Protein AF-A0A563CIH4-F1 (afdb_monomer_lite)

Secondary structure (DSSP, 8-state):
--HHHHHHHHSHHHHHHHHHHHHHHHHHHHHHHHHHHT-HHHHHHTSGGGHHHHHHHTTS--S---PPPTT----HHHHHHHHHHHHHHHHHHHHTTTT-GGGGSTTTTT----

Sequence (114 aa):
MNRAKELFRSYKFATFIGLTIAVSVVLVSIAMFMYYKTDAYRLDLSRPEYASRRKQISKDANEKSHEFDAQGTVSKDTLKEFLGIYDKEVENVNKIKAFSNDVLSDKELGLSNN

Radius of gyration: 23.95 Å; chains: 1; bounding box: 54×60×57 Å

Foldseek 3Di:
DVVVVVCCVVCVPVVVVVVVVVVVVVVVVVVVVVCVVVVVVVVVCVDPVNVVVVVVPVPPPPPDDPDDDPPDDDDPVNVVSVVVVVVVVVVVVVVVCPPPCVCVDCVVVVVPDD

Structure (mmCIF, N/CA/C/O backbone):
data_AF-A0A563CIH4-F1
#
_entry.id   AF-A0A563CIH4-F1
#
loop_
_atom_site.group_PDB
_atom_site.id
_atom_site.type_symbol
_atom_site.label_atom_id
_atom_site.label_alt_id
_atom_site.label_comp_id
_atom_site.label_asym_id
_atom_site.label_entity_id
_atom_site.label_seq_id
_atom_site.pdbx_PDB_ins_code
_atom_site.Cartn_x
_atom_site.Cartn_y
_atom_site.Cartn_z
_atom_site.occupancy
_atom_site.B_iso_or_equiv
_atom_site.auth_seq_id
_atom_site.auth_comp_id
_atom_site.auth_asym_id
_atom_site.auth_atom_id
_atom_site.pdbx_PDB_model_num
ATOM 1 N N . MET A 1 1 ? 31.267 -4.274 -13.542 1.00 54.62 1 MET A N 1
ATOM 2 C CA . MET A 1 1 ? 30.463 -3.038 -13.696 1.00 54.62 1 MET A CA 1
ATOM 3 C C . MET A 1 1 ? 30.423 -2.474 -15.134 1.00 54.62 1 MET A C 1
ATOM 5 O O . MET A 1 1 ? 29.973 -1.351 -15.309 1.00 54.62 1 MET A O 1
ATOM 9 N N . ASN A 1 2 ? 30.816 -3.237 -16.174 1.00 66.06 2 ASN A N 1
ATOM 10 C CA . ASN A 1 2 ? 30.902 -2.724 -17.560 1.00 66.06 2 ASN A CA 1
ATOM 11 C C . ASN A 1 2 ? 29.830 -3.287 -18.515 1.00 66.06 2 ASN A C 1
ATOM 13 O O . ASN A 1 2 ? 29.344 -2.553 -19.370 1.00 66.06 2 ASN A O 1
ATOM 17 N N . ARG A 1 3 ? 29.356 -4.523 -18.301 1.00 68.44 3 ARG A N 1
ATOM 18 C CA . ARG A 1 3 ? 28.343 -5.164 -19.164 1.00 68.44 3 ARG A CA 1
ATOM 19 C C . ARG A 1 3 ? 26.975 -4.482 -19.148 1.00 68.44 3 ARG A C 1
ATOM 21 O O . ARG A 1 3 ? 26.365 -4.320 -20.194 1.00 68.44 3 ARG A O 1
ATOM 28 N N . ALA A 1 4 ? 26.505 -4.031 -17.983 1.00 66.56 4 ALA A N 1
ATOM 29 C CA . ALA A 1 4 ? 25.232 -3.312 -17.884 1.00 66.56 4 ALA A CA 1
ATOM 30 C C . ALA A 1 4 ? 25.261 -1.996 -18.682 1.00 66.56 4 ALA A C 1
ATOM 32 O O . ALA A 1 4 ? 24.318 -1.687 -19.401 1.00 66.56 4 ALA A O 1
ATOM 33 N N . LYS A 1 5 ? 26.380 -1.259 -18.623 1.00 67.75 5 LYS A N 1
ATOM 34 C CA . LYS A 1 5 ? 26.595 -0.031 -19.406 1.00 67.75 5 LYS A CA 1
ATOM 35 C C . LYS A 1 5 ? 26.682 -0.297 -20.912 1.00 67.75 5 LYS A C 1
ATOM 37 O O . LYS A 1 5 ? 26.205 0.525 -21.690 1.00 67.75 5 LYS A O 1
ATOM 42 N N . GLU A 1 6 ? 27.284 -1.411 -21.324 1.00 68.06 6 GLU A N 1
ATOM 43 C CA . GLU A 1 6 ? 27.341 -1.841 -22.729 1.00 68.06 6 GLU A CA 1
ATOM 44 C C . GLU A 1 6 ? 25.968 -2.236 -23.277 1.00 68.06 6 GLU A C 1
ATOM 46 O O . GLU A 1 6 ? 25.593 -1.799 -24.367 1.00 68.06 6 GLU A O 1
ATOM 51 N N . LEU A 1 7 ? 25.189 -2.995 -22.501 1.00 64.88 7 LEU A N 1
ATOM 52 C CA . LEU A 1 7 ? 23.824 -3.387 -22.857 1.00 64.88 7 LEU A CA 1
ATOM 53 C C . LEU A 1 7 ? 22.908 -2.164 -22.982 1.00 64.88 7 LEU A C 1
ATOM 55 O O . LEU A 1 7 ? 22.227 -2.024 -23.995 1.00 64.88 7 LEU A O 1
ATOM 59 N N . PHE A 1 8 ? 22.986 -1.226 -22.029 1.00 65.00 8 PHE A N 1
ATOM 60 C CA . PHE A 1 8 ? 22.268 0.055 -22.085 1.00 65.00 8 PHE A CA 1
ATOM 61 C C . PHE A 1 8 ? 22.589 0.861 -23.347 1.00 65.00 8 PHE A C 1
ATOM 63 O O . PHE A 1 8 ? 21.726 1.545 -23.892 1.00 65.00 8 PHE A O 1
ATOM 70 N N . ARG A 1 9 ? 23.844 0.822 -23.806 1.00 68.81 9 ARG A N 1
ATOM 71 C CA . ARG A 1 9 ? 24.297 1.614 -24.955 1.00 68.81 9 ARG A CA 1
ATOM 72 C C . ARG A 1 9 ? 23.923 0.976 -26.289 1.00 68.81 9 ARG A C 1
ATOM 74 O O . ARG A 1 9 ? 23.642 1.711 -27.232 1.00 68.81 9 ARG A O 1
ATOM 81 N N . SER A 1 10 ? 23.911 -0.353 -26.339 1.00 77.31 10 SER A N 1
ATOM 82 C CA . SER A 1 10 ? 23.628 -1.134 -27.548 1.00 77.31 10 SER A CA 1
ATOM 83 C C . SER A 1 10 ? 22.125 -1.307 -27.786 1.00 77.31 10 SER A C 1
ATOM 85 O O . SER A 1 10 ? 21.683 -1.287 -28.928 1.00 77.31 10 SER A O 1
ATOM 87 N N . TYR A 1 11 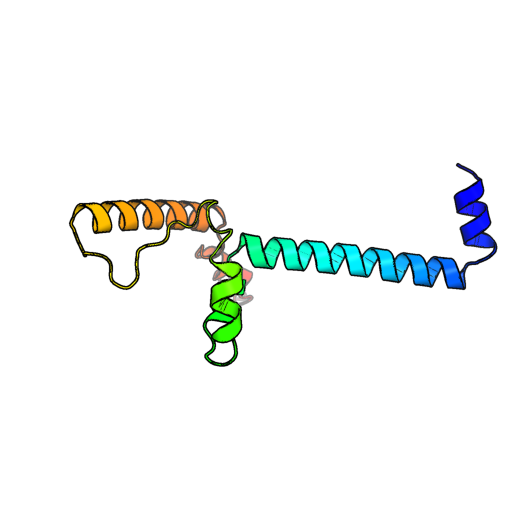? 21.325 -1.391 -26.717 1.00 81.88 11 TYR A N 1
ATOM 88 C CA . TYR A 1 11 ? 19.881 -1.645 -26.780 1.00 81.88 11 TYR A CA 1
ATOM 89 C C . TYR A 1 11 ? 19.061 -0.554 -26.085 1.00 81.88 11 TYR A C 1
ATOM 91 O O . TYR A 1 11 ? 18.109 -0.847 -25.364 1.00 81.88 11 TYR A O 1
ATOM 99 N N . LYS A 1 12 ? 19.410 0.718 -26.320 1.00 81.88 12 LYS A N 1
ATOM 100 C CA . LYS A 1 12 ? 18.825 1.896 -25.646 1.00 81.88 12 LYS A CA 1
ATOM 101 C C . LYS A 1 12 ? 17.296 1.855 -25.538 1.00 81.88 12 LYS A C 1
ATOM 103 O O . LYS A 1 12 ? 16.762 2.115 -24.467 1.00 81.88 12 LYS A O 1
ATOM 108 N N . PHE A 1 13 ? 16.602 1.491 -26.619 1.00 85.94 13 PHE A N 1
ATOM 109 C CA . PHE A 1 13 ? 15.138 1.410 -26.643 1.00 85.94 13 PHE A CA 1
ATOM 110 C C . PHE A 1 13 ? 14.590 0.269 -25.772 1.00 85.94 13 PHE A C 1
ATOM 112 O O . PHE A 1 13 ? 13.738 0.498 -24.918 1.00 85.94 13 PHE A O 1
ATOM 119 N N . ALA A 1 14 ? 15.117 -0.949 -25.924 1.00 88.00 14 ALA A N 1
ATOM 120 C CA . ALA A 1 14 ? 14.677 -2.097 -25.131 1.00 88.00 14 ALA A CA 1
ATOM 121 C C . ALA A 1 14 ? 15.013 -1.924 -23.642 1.00 88.00 14 ALA A C 1
ATOM 123 O O . ALA A 1 14 ? 14.213 -2.273 -22.778 1.00 88.00 14 ALA A O 1
ATOM 124 N N . THR A 1 15 ? 16.175 -1.342 -23.329 1.00 87.69 15 THR A N 1
ATOM 125 C CA . THR A 1 15 ? 16.551 -1.054 -21.943 1.00 87.69 15 THR A CA 1
ATOM 126 C C . THR A 1 15 ? 15.679 0.040 -21.330 1.00 87.69 15 THR A C 1
ATOM 128 O O . THR A 1 15 ? 15.309 -0.076 -20.165 1.00 87.69 15 THR A O 1
ATOM 131 N N . PHE A 1 16 ? 15.294 1.063 -22.102 1.00 90.19 16 PHE A N 1
ATOM 132 C CA . PHE A 1 16 ? 14.338 2.076 -21.653 1.00 90.19 16 PHE A CA 1
ATOM 133 C C . PHE A 1 16 ? 12.977 1.456 -21.315 1.00 90.19 16 PHE A C 1
ATOM 135 O O . PHE A 1 16 ? 12.493 1.643 -20.204 1.00 90.19 16 PHE A O 1
ATOM 142 N N . ILE A 1 17 ? 12.414 0.639 -22.214 1.00 94.25 17 ILE A N 1
ATOM 143 C CA . ILE A 1 17 ? 11.152 -0.077 -21.964 1.00 94.25 17 ILE A CA 1
ATOM 144 C C . ILE A 1 17 ? 11.260 -0.960 -20.716 1.00 94.25 17 ILE A C 1
ATOM 146 O O . ILE A 1 17 ? 10.389 -0.913 -19.850 1.00 94.25 17 ILE A O 1
ATOM 150 N N . GLY A 1 18 ? 12.338 -1.741 -20.597 1.00 94.31 18 GLY A N 1
ATOM 151 C CA . GLY A 1 18 ? 12.558 -2.608 -19.440 1.00 94.31 18 GLY A CA 1
ATOM 152 C C . GLY A 1 18 ? 12.626 -1.829 -18.126 1.00 94.31 18 GLY A C 1
ATOM 153 O O . GLY A 1 18 ? 12.047 -2.256 -17.128 1.00 94.31 18 GLY A O 1
ATOM 154 N N . LEU A 1 19 ? 13.270 -0.659 -18.131 1.00 93.12 19 LEU A N 1
ATOM 155 C CA . LEU A 1 19 ? 13.331 0.220 -16.968 1.00 93.12 19 LEU A CA 1
ATOM 156 C C . LEU A 1 19 ? 11.950 0.783 -16.614 1.00 93.12 19 LEU A C 1
ATOM 158 O O . LEU A 1 19 ? 11.576 0.763 -15.445 1.00 93.12 19 LEU A O 1
ATOM 162 N N . THR A 1 20 ? 11.176 1.239 -17.602 1.00 96.12 20 THR A N 1
ATOM 163 C CA . THR A 1 20 ? 9.810 1.727 -17.373 1.00 96.12 20 THR A CA 1
ATOM 164 C C . THR A 1 20 ? 8.941 0.643 -16.746 1.00 96.12 20 THR A C 1
ATOM 166 O O . THR A 1 20 ? 8.301 0.900 -15.731 1.00 96.12 20 THR A O 1
ATOM 169 N N . ILE A 1 21 ? 8.977 -0.582 -17.280 1.00 97.19 21 ILE A N 1
ATOM 170 C CA . ILE A 1 21 ? 8.234 -1.719 -16.721 1.00 97.19 21 ILE A CA 1
ATOM 171 C C . ILE A 1 21 ? 8.670 -1.989 -15.277 1.00 97.19 21 ILE A C 1
ATOM 173 O O . ILE A 1 21 ? 7.821 -2.137 -14.400 1.00 97.19 21 ILE A O 1
ATOM 177 N N . ALA A 1 22 ? 9.979 -2.013 -15.007 1.00 96.94 22 ALA A N 1
ATOM 178 C CA . ALA A 1 22 ? 10.497 -2.241 -13.661 1.00 96.94 22 ALA A CA 1
ATOM 179 C C . ALA A 1 22 ? 10.008 -1.173 -12.670 1.00 96.94 22 ALA A C 1
ATOM 181 O O . ALA A 1 22 ? 9.538 -1.508 -11.583 1.00 96.94 22 ALA A O 1
ATOM 182 N N . VAL A 1 23 ? 10.051 0.104 -13.060 1.00 97.44 23 VAL A N 1
ATOM 183 C CA . VAL A 1 23 ? 9.544 1.215 -12.243 1.00 97.44 23 VAL A CA 1
ATOM 184 C C . VAL A 1 23 ? 8.040 1.076 -11.999 1.00 97.44 23 VAL A C 1
ATOM 186 O O . VAL A 1 23 ? 7.596 1.225 -10.862 1.00 97.44 23 VAL A O 1
ATOM 189 N N . SER A 1 24 ? 7.255 0.729 -13.022 1.00 97.94 24 SER A N 1
ATOM 190 C CA . SER A 1 24 ? 5.815 0.492 -12.874 1.00 97.94 24 SER A CA 1
ATOM 191 C C . SER A 1 24 ? 5.511 -0.635 -11.888 1.00 97.94 24 SER A C 1
ATOM 193 O O . SER A 1 24 ? 4.661 -0.462 -11.020 1.00 97.94 24 SER A O 1
ATOM 195 N N . VAL A 1 25 ? 6.222 -1.764 -11.966 1.00 97.94 25 VAL A N 1
ATOM 196 C CA . VAL A 1 25 ? 6.034 -2.889 -11.033 1.00 97.94 25 VAL A CA 1
ATOM 197 C C . VAL A 1 25 ? 6.340 -2.472 -9.597 1.00 97.94 25 VAL A C 1
ATOM 199 O O . VAL A 1 25 ? 5.581 -2.812 -8.689 1.00 97.94 25 VAL A O 1
ATOM 202 N N . VAL A 1 26 ? 7.409 -1.700 -9.380 1.00 97.69 26 VAL A N 1
ATOM 203 C CA . VAL A 1 26 ? 7.762 -1.185 -8.048 1.00 97.69 26 VAL A CA 1
ATOM 204 C C . VAL A 1 26 ? 6.661 -0.272 -7.511 1.00 97.69 26 VAL A C 1
ATOM 206 O O . VAL A 1 26 ? 6.207 -0.464 -6.385 1.00 97.69 26 VAL A O 1
ATOM 209 N N . LEU A 1 27 ? 6.183 0.676 -8.319 1.00 97.19 27 LEU A N 1
ATOM 210 C CA . LEU A 1 27 ? 5.113 1.596 -7.924 1.00 97.19 27 LEU A CA 1
ATOM 211 C C . LEU A 1 27 ? 3.814 0.854 -7.590 1.00 97.19 27 LEU A C 1
ATOM 213 O O . LEU A 1 27 ? 3.217 1.114 -6.549 1.00 97.19 27 LEU A O 1
ATOM 217 N N . VAL A 1 28 ? 3.407 -0.107 -8.426 1.00 97.19 28 VAL A N 1
ATOM 218 C CA . VAL A 1 28 ? 2.220 -0.942 -8.176 1.00 97.19 28 VAL A CA 1
ATOM 219 C C . VAL A 1 28 ? 2.387 -1.762 -6.899 1.00 97.19 28 VAL A C 1
ATOM 221 O O . VAL A 1 28 ? 1.452 -1.861 -6.112 1.00 97.19 28 VAL A O 1
ATOM 224 N N . SER A 1 29 ? 3.578 -2.306 -6.650 1.00 95.81 29 SER A N 1
ATOM 225 C CA . SER A 1 29 ? 3.857 -3.070 -5.429 1.00 95.81 29 SER A CA 1
ATOM 226 C C . SER A 1 29 ? 3.738 -2.198 -4.179 1.00 95.81 29 SER A C 1
ATOM 228 O O . SER A 1 29 ? 3.131 -2.621 -3.199 1.00 95.81 29 SER A O 1
ATOM 230 N N . ILE A 1 30 ? 4.258 -0.966 -4.220 1.00 95.19 30 ILE A N 1
ATOM 231 C CA . ILE A 1 30 ? 4.125 0.003 -3.122 1.00 95.19 30 ILE A CA 1
ATOM 232 C C . ILE A 1 30 ? 2.654 0.381 -2.915 1.00 95.19 30 ILE A C 1
ATOM 234 O O . ILE A 1 30 ? 2.181 0.396 -1.779 1.00 95.19 30 ILE A O 1
ATOM 238 N N . ALA A 1 31 ? 1.917 0.639 -3.997 1.00 92.50 31 ALA A N 1
ATOM 239 C CA . ALA A 1 31 ? 0.496 0.962 -3.927 1.00 92.50 31 ALA A CA 1
ATOM 240 C C . ALA A 1 31 ? -0.311 -0.184 -3.300 1.00 92.50 31 ALA A C 1
ATOM 242 O O . ALA A 1 31 ? -1.085 0.049 -2.375 1.00 92.50 31 ALA A O 1
ATOM 243 N N . MET A 1 32 ? -0.077 -1.426 -3.736 1.00 91.94 32 MET A N 1
ATOM 244 C CA . MET A 1 32 ? -0.732 -2.608 -3.171 1.00 91.94 32 MET A CA 1
ATOM 245 C C . MET A 1 32 ? -0.323 -2.855 -1.718 1.00 91.94 32 MET A C 1
ATOM 247 O O . MET A 1 32 ? -1.168 -3.202 -0.898 1.00 91.94 32 MET A O 1
ATOM 251 N N 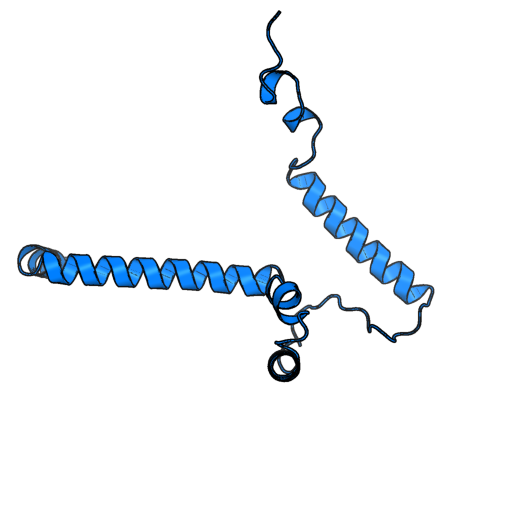. PHE A 1 33 ? 0.946 -2.638 -1.366 1.00 88.38 33 PHE A N 1
ATOM 252 C CA . PHE A 1 33 ? 1.391 -2.716 0.023 1.00 88.38 33 PHE A CA 1
ATOM 253 C C . PHE A 1 33 ? 0.615 -1.731 0.899 1.00 88.38 33 PHE A C 1
ATOM 255 O O . PHE A 1 33 ? 0.081 -2.123 1.933 1.00 88.38 33 PHE A O 1
ATOM 262 N N . MET A 1 34 ? 0.497 -0.475 0.462 1.00 84.62 34 MET A N 1
ATOM 263 C CA . MET A 1 34 ? -0.248 0.550 1.187 1.00 84.62 34 MET A CA 1
ATOM 264 C C . MET A 1 34 ? -1.746 0.224 1.255 1.00 84.62 34 MET A C 1
ATOM 266 O O . MET A 1 34 ? -2.325 0.334 2.328 1.00 84.62 34 MET A O 1
ATOM 270 N N . TYR A 1 35 ? -2.339 -0.268 0.163 1.00 84.81 35 TYR A N 1
ATOM 271 C CA . TYR A 1 35 ? -3.742 -0.693 0.068 1.00 84.81 35 TYR A CA 1
ATOM 272 C C . TYR A 1 35 ? -4.142 -1.735 1.125 1.00 84.81 35 TYR A C 1
ATOM 274 O O . TYR A 1 35 ? -5.241 -1.663 1.678 1.00 84.81 35 TYR A O 1
ATOM 282 N N . TYR A 1 36 ? -3.243 -2.672 1.443 1.00 81.00 36 TYR A N 1
ATOM 283 C CA . TYR A 1 36 ? -3.450 -3.634 2.530 1.00 81.00 36 TYR A CA 1
ATOM 284 C C . TYR A 1 36 ? -3.064 -3.078 3.901 1.00 81.00 36 TYR A C 1
ATOM 286 O O . TYR A 1 36 ? -3.748 -3.352 4.881 1.00 81.00 36 TYR A O 1
ATOM 294 N N . LYS A 1 37 ? -1.998 -2.272 3.990 1.00 79.19 37 LYS A N 1
ATOM 295 C CA . LYS A 1 37 ? -1.533 -1.686 5.257 1.00 79.19 37 LYS A CA 1
ATOM 296 C C . LYS A 1 37 ? -2.532 -0.723 5.891 1.00 79.19 37 LYS A C 1
ATOM 298 O O . LYS A 1 37 ? -2.562 -0.633 7.113 1.00 79.19 37 LYS A O 1
ATOM 303 N N . THR A 1 38 ? -3.266 0.032 5.078 1.00 77.50 38 THR A N 1
ATOM 304 C CA . THR A 1 38 ? -4.228 1.045 5.537 1.00 77.50 38 THR A CA 1
ATOM 305 C C . THR A 1 38 ? -5.658 0.522 5.596 1.00 77.50 38 THR A C 1
ATOM 307 O O . THR A 1 38 ? -6.574 1.314 5.800 1.00 77.50 38 THR A O 1
ATOM 310 N N . ASP A 1 39 ? -5.868 -0.780 5.366 1.00 75.56 39 ASP A N 1
ATOM 311 C CA . ASP A 1 39 ? -7.197 -1.392 5.280 1.00 75.56 39 ASP A CA 1
ATOM 312 C C . ASP A 1 39 ? -8.128 -0.747 4.226 1.00 75.56 39 ASP A C 1
ATOM 314 O O . ASP A 1 39 ? -9.337 -0.987 4.217 1.00 75.56 39 ASP A O 1
ATOM 318 N N . ALA A 1 40 ? -7.583 0.018 3.268 1.00 81.69 40 ALA A N 1
ATOM 319 C CA . ALA A 1 40 ? -8.356 0.647 2.194 1.00 81.69 40 ALA A CA 1
ATOM 320 C C . ALA A 1 40 ? -9.139 -0.383 1.360 1.00 81.69 40 ALA A C 1
ATOM 322 O O . ALA A 1 40 ? -10.244 -0.102 0.893 1.00 81.69 40 ALA A O 1
ATOM 323 N N . TYR A 1 41 ? -8.623 -1.611 1.253 1.00 80.00 41 TYR A N 1
ATOM 324 C CA . TYR A 1 41 ? -9.317 -2.716 0.592 1.00 80.00 41 TYR A CA 1
ATOM 325 C C . TYR A 1 41 ? -10.687 -3.037 1.195 1.00 80.00 41 TYR A C 1
ATOM 327 O O . TYR A 1 41 ? -11.572 -3.528 0.493 1.00 80.00 41 TYR A O 1
ATOM 335 N N . ARG A 1 42 ? -10.890 -2.764 2.487 1.00 75.38 42 ARG A N 1
ATOM 336 C CA . ARG A 1 42 ? -12.166 -3.006 3.165 1.00 75.38 42 ARG A CA 1
ATOM 337 C C . ARG A 1 42 ? -13.245 -2.065 2.661 1.00 75.38 42 ARG A C 1
ATOM 339 O O . ARG A 1 42 ? -14.379 -2.496 2.456 1.00 75.38 42 ARG A O 1
ATOM 346 N N . LEU A 1 43 ? -12.881 -0.805 2.426 1.00 81.88 43 LEU A N 1
ATOM 347 C CA . LEU A 1 43 ? -13.788 0.194 1.877 1.00 81.88 43 LEU A CA 1
ATOM 348 C C . LEU A 1 43 ? -14.251 -0.215 0.477 1.00 81.88 43 LEU A C 1
ATOM 350 O O . LEU A 1 43 ? -15.450 -0.210 0.211 1.00 81.88 43 LEU A O 1
ATOM 354 N N . ASP A 1 44 ? -13.337 -0.656 -0.385 1.00 82.38 44 ASP A N 1
ATOM 355 C CA . ASP A 1 44 ? -13.702 -1.120 -1.726 1.00 82.38 44 ASP A CA 1
ATOM 356 C C . ASP A 1 44 ? -14.555 -2.392 -1.676 1.00 82.38 44 ASP A C 1
ATOM 358 O O . ASP A 1 44 ? -15.604 -2.470 -2.318 1.00 82.38 44 ASP A O 1
ATOM 362 N N . LEU A 1 45 ? -14.181 -3.362 -0.839 1.00 79.69 45 LEU A N 1
ATOM 363 C CA . LEU A 1 45 ? -14.934 -4.604 -0.664 1.00 79.69 45 LEU A CA 1
ATOM 364 C C . LEU A 1 45 ? -16.284 -4.433 0.031 1.00 79.69 45 LEU A C 1
ATOM 366 O O . LEU A 1 45 ? -17.097 -5.359 -0.020 1.00 79.69 45 LEU A O 1
ATOM 370 N N . SER A 1 46 ? -16.546 -3.301 0.682 1.00 80.31 46 SER A N 1
ATOM 371 C CA . SER A 1 46 ? -17.849 -3.014 1.289 1.00 80.31 46 SER A CA 1
ATOM 372 C C . SER 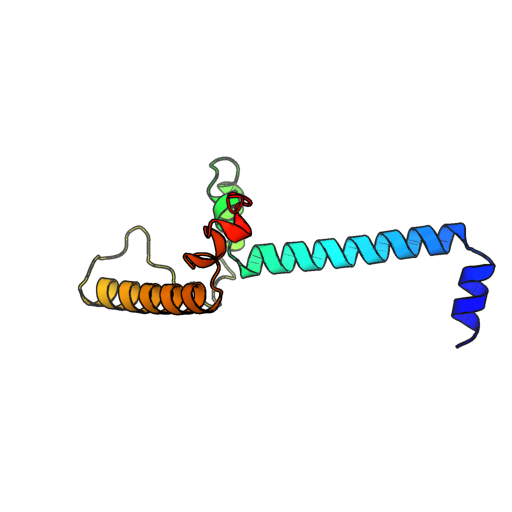A 1 46 ? -18.963 -2.935 0.239 1.00 80.31 46 SER A C 1
ATOM 374 O O . SER A 1 46 ? -20.123 -3.225 0.543 1.00 80.31 46 SER A O 1
ATOM 376 N N . ARG A 1 47 ? -18.616 -2.640 -1.024 1.00 84.44 47 ARG A N 1
ATOM 377 C CA . ARG A 1 47 ? -19.594 -2.521 -2.108 1.00 84.44 47 ARG A CA 1
ATOM 378 C C . ARG A 1 47 ? -20.306 -3.859 -2.375 1.00 84.44 47 ARG A C 1
ATOM 380 O O . ARG A 1 47 ? -19.677 -4.922 -2.302 1.00 84.44 47 ARG A O 1
ATOM 387 N N . PRO A 1 48 ? -21.613 -3.849 -2.709 1.00 82.38 48 PRO A N 1
ATOM 388 C CA . PRO A 1 48 ? -22.397 -5.075 -2.914 1.00 82.38 48 PRO A CA 1
ATOM 389 C C . PRO A 1 48 ? -21.833 -5.993 -4.007 1.00 82.38 48 PRO A C 1
ATOM 391 O O . PRO A 1 48 ? -21.816 -7.212 -3.862 1.00 82.38 48 PRO A O 1
ATOM 394 N N . GLU A 1 49 ? -21.307 -5.389 -5.066 1.00 83.81 49 GLU A N 1
ATOM 395 C CA . GLU A 1 49 ? -20.686 -6.031 -6.230 1.00 83.81 49 GLU A CA 1
ATOM 396 C C . GLU A 1 49 ? -19.477 -6.921 -5.881 1.00 83.81 49 GLU A C 1
ATOM 398 O O . GLU A 1 49 ? -19.212 -7.901 -6.576 1.00 83.81 49 GLU A O 1
ATOM 403 N N . TYR A 1 50 ? -18.806 -6.680 -4.749 1.00 80.44 50 TYR A N 1
ATOM 404 C CA . TYR A 1 50 ? -17.675 -7.493 -4.284 1.00 80.44 50 TYR A CA 1
ATOM 405 C C . TYR A 1 50 ? -18.040 -8.516 -3.196 1.00 80.44 50 TYR A C 1
ATOM 407 O O . TYR A 1 50 ? -17.156 -9.150 -2.612 1.00 80.44 50 TYR A O 1
ATOM 415 N N . ALA A 1 51 ? -19.331 -8.746 -2.932 1.00 76.69 51 ALA A N 1
ATOM 416 C CA . ALA A 1 51 ? -19.788 -9.661 -1.881 1.00 76.69 51 ALA A CA 1
ATOM 417 C C . ALA A 1 51 ? -19.255 -11.098 -2.026 1.00 76.69 51 ALA A C 1
ATOM 419 O O . ALA A 1 51 ? -18.919 -11.740 -1.029 1.00 76.69 51 ALA A O 1
ATOM 420 N N . SER A 1 52 ? -19.125 -11.595 -3.258 1.00 78.62 52 SER A N 1
ATOM 421 C CA . SER A 1 52 ? -18.572 -12.926 -3.552 1.00 78.62 52 SER A CA 1
ATOM 422 C C . SER A 1 52 ? -17.069 -13.031 -3.258 1.00 78.62 52 SER A C 1
ATOM 424 O O . SER A 1 52 ? -16.573 -14.117 -2.957 1.00 78.62 52 SER A O 1
ATOM 426 N N . ARG A 1 53 ? -16.349 -11.903 -3.301 1.00 71.81 53 ARG A N 1
ATOM 427 C CA . ARG A 1 53 ? -14.895 -11.806 -3.099 1.00 71.81 53 ARG A CA 1
ATOM 428 C C . ARG A 1 53 ? -14.527 -11.551 -1.636 1.00 71.81 53 ARG A C 1
ATOM 430 O O . ARG A 1 53 ? -13.467 -11.994 -1.207 1.00 71.81 53 ARG A O 1
ATOM 437 N N . ARG A 1 54 ? -15.423 -10.951 -0.836 1.00 69.94 54 ARG A N 1
ATOM 438 C CA . ARG A 1 54 ? -15.228 -10.738 0.617 1.00 69.94 54 ARG A CA 1
ATOM 439 C C . ARG A 1 54 ? -14.848 -12.013 1.376 1.00 69.94 54 ARG A C 1
ATOM 441 O O . ARG A 1 54 ? -13.957 -11.975 2.219 1.00 69.94 54 ARG A O 1
ATOM 448 N N . LYS A 1 55 ? -15.480 -13.147 1.046 1.00 66.00 55 LYS A N 1
ATOM 449 C CA . LYS A 1 55 ? -15.241 -14.452 1.698 1.00 66.00 55 LYS A CA 1
ATOM 450 C C . LYS A 1 55 ? -13.858 -15.053 1.415 1.00 66.00 55 LYS A C 1
ATOM 452 O O . LYS A 1 55 ? -13.448 -15.975 2.111 1.00 66.00 55 LYS A O 1
ATOM 457 N N . GLN A 1 56 ? -13.164 -14.581 0.379 1.00 65.94 56 GLN A N 1
ATOM 458 C CA . GLN A 1 56 ? -11.849 -15.101 -0.010 1.00 65.94 56 GLN A CA 1
ATOM 459 C C . GLN A 1 56 ? -10.712 -14.432 0.772 1.00 65.94 56 GLN A C 1
ATOM 461 O O . GLN A 1 56 ? -9.652 -15.023 0.911 1.00 65.94 56 GLN A O 1
ATOM 466 N N . ILE A 1 57 ? -10.946 -13.230 1.308 1.00 61.97 57 ILE A N 1
ATOM 467 C CA . ILE A 1 57 ? -9.930 -12.417 1.997 1.00 61.97 57 ILE A CA 1
ATOM 468 C C . ILE A 1 57 ? -9.980 -12.622 3.519 1.00 61.97 57 ILE A C 1
ATOM 470 O O . ILE A 1 57 ? -8.982 -12.461 4.210 1.00 61.97 57 ILE A O 1
ATOM 474 N N . SER A 1 58 ? -11.121 -13.067 4.048 1.00 57.38 58 SER A N 1
ATOM 475 C CA . SER A 1 58 ? -11.354 -13.257 5.488 1.00 57.38 58 SER A CA 1
ATOM 476 C C . SER A 1 58 ? -10.609 -14.451 6.104 1.00 57.38 58 SER A C 1
ATOM 478 O O . SER A 1 58 ? -10.612 -14.590 7.322 1.00 57.38 58 SER A O 1
ATOM 480 N N . LYS A 1 59 ? -9.981 -15.325 5.303 1.00 52.38 59 LYS A N 1
ATOM 481 C CA . LYS A 1 59 ? -9.289 -16.522 5.816 1.00 52.38 59 LYS A CA 1
ATOM 482 C C . LYS A 1 59 ? -7.883 -16.257 6.362 1.00 52.38 59 LYS A C 1
ATOM 484 O O . LYS A 1 59 ? -7.451 -17.007 7.230 1.00 52.38 59 LYS A O 1
ATOM 489 N N . ASP A 1 60 ? -7.227 -15.184 5.924 1.00 50.50 60 ASP A N 1
ATOM 490 C CA . ASP A 1 60 ? -5.830 -14.892 6.284 1.00 50.50 60 ASP A CA 1
ATOM 491 C C . ASP A 1 60 ? -5.689 -13.723 7.280 1.00 50.50 60 ASP A C 1
ATOM 493 O O . ASP A 1 60 ? -4.583 -13.353 7.662 1.00 50.50 60 ASP A O 1
ATOM 497 N N . ALA A 1 61 ? -6.804 -13.161 7.763 1.00 50.97 61 ALA A N 1
ATOM 498 C CA . ALA A 1 61 ? -6.842 -11.992 8.649 1.00 50.97 61 ALA A CA 1
ATOM 499 C C . ALA A 1 61 ? -6.482 -12.297 10.122 1.00 50.97 61 ALA A C 1
ATOM 501 O O . ALA A 1 61 ? -6.999 -11.668 11.039 1.00 50.97 61 ALA A O 1
ATOM 502 N N . ASN A 1 62 ? -5.581 -13.252 10.369 1.00 45.94 62 ASN A N 1
ATOM 503 C CA . ASN A 1 62 ? -5.045 -13.517 11.710 1.00 45.94 62 ASN A CA 1
ATOM 504 C C . ASN A 1 62 ? -3.976 -12.498 12.151 1.00 45.94 62 ASN A C 1
ATOM 506 O O . ASN A 1 62 ? -3.421 -12.616 13.241 1.00 45.94 62 ASN A O 1
ATOM 510 N N . GLU A 1 63 ? -3.685 -11.475 11.345 1.00 49.25 63 GLU A N 1
ATOM 511 C CA . GLU A 1 63 ? -2.776 -10.401 11.734 1.00 49.25 63 GLU A CA 1
ATOM 512 C C . GLU A 1 63 ? -3.522 -9.083 11.965 1.00 49.25 63 GLU A C 1
ATOM 514 O O . GLU A 1 63 ? -3.747 -8.292 11.055 1.00 49.25 63 GLU A O 1
ATOM 519 N N . LYS A 1 64 ? -3.796 -8.817 13.247 1.00 49.03 64 LYS A N 1
ATOM 520 C CA . LYS A 1 64 ? -3.950 -7.468 13.821 1.00 49.03 64 LYS A CA 1
ATOM 521 C C . LYS A 1 64 ? -5.145 -6.640 13.347 1.00 49.03 64 LYS A C 1
ATOM 523 O O . LYS A 1 64 ? -5.063 -5.412 13.391 1.00 49.03 64 LYS A O 1
ATOM 528 N N . SER A 1 65 ? -6.261 -7.249 12.963 1.00 53.72 65 SER A N 1
ATOM 529 C CA . SER A 1 65 ? -7.486 -6.463 12.897 1.00 53.72 65 SER A CA 1
ATOM 530 C C . SER A 1 65 ? -7.966 -6.218 14.332 1.00 53.72 65 SER A C 1
ATOM 532 O O . SER A 1 65 ? -8.334 -7.134 15.062 1.00 53.72 65 SER A O 1
ATOM 534 N N . HIS A 1 66 ? -7.909 -4.965 14.783 1.00 61.94 66 HIS A N 1
ATOM 535 C CA . HIS A 1 66 ? -8.639 -4.509 15.969 1.00 61.94 66 HIS A CA 1
ATOM 536 C C . HIS A 1 66 ? -10.141 -4.464 15.632 1.00 61.94 66 HIS A C 1
ATOM 538 O O . HIS A 1 66 ? -10.771 -3.408 15.629 1.00 61.94 66 HIS A O 1
ATOM 544 N N . GLU A 1 67 ? -10.686 -5.603 15.208 1.00 66.38 67 GLU A N 1
ATOM 545 C CA . GLU A 1 67 ? -12.057 -5.745 14.749 1.00 66.38 67 GLU A CA 1
ATOM 546 C C . GLU A 1 67 ? -12.979 -6.091 15.901 1.00 66.38 67 GLU A C 1
ATOM 548 O O . GLU A 1 67 ? -12.752 -7.039 16.650 1.00 66.38 67 GLU A O 1
ATOM 553 N N . PHE A 1 68 ? -14.078 -5.352 15.964 1.00 74.94 68 PHE A N 1
ATOM 554 C CA . PHE A 1 68 ? -15.230 -5.733 16.754 1.00 74.94 68 PHE A CA 1
ATOM 555 C C . PHE A 1 68 ? -16.200 -6.501 15.860 1.00 74.94 68 PHE A C 1
ATOM 557 O O . PHE A 1 68 ? -16.440 -6.117 14.712 1.00 74.94 68 PHE A O 1
ATOM 564 N N . ASP A 1 69 ? -16.759 -7.587 16.388 1.00 69.00 69 ASP A N 1
ATOM 565 C CA . ASP A 1 69 ? -17.829 -8.320 15.719 1.00 69.00 69 ASP A CA 1
ATOM 566 C C . ASP A 1 69 ? -19.027 -7.383 15.484 1.00 69.00 69 ASP A C 1
ATOM 568 O O . ASP A 1 69 ? -19.508 -6.721 16.408 1.00 69.00 69 ASP A O 1
ATOM 572 N N . ALA A 1 70 ? -19.518 -7.336 14.243 1.00 70.31 70 ALA A N 1
ATOM 573 C CA . ALA A 1 70 ? -20.654 -6.508 13.846 1.00 70.31 70 ALA A CA 1
ATOM 574 C C . ALA A 1 70 ? -21.953 -6.884 14.580 1.00 70.31 70 ALA A C 1
ATOM 576 O O . ALA A 1 70 ? -22.835 -6.039 14.731 1.00 70.31 70 ALA A O 1
ATOM 577 N N . GLN A 1 71 ? -22.075 -8.135 15.034 1.00 80.19 71 GLN A N 1
ATOM 578 C CA . GLN A 1 71 ? -23.167 -8.608 15.890 1.00 80.19 71 GLN A CA 1
ATOM 579 C C . GLN A 1 71 ? -22.689 -8.992 17.300 1.00 80.19 71 GLN A C 1
ATOM 581 O O . GLN A 1 71 ? -23.399 -9.686 18.031 1.00 80.19 71 GLN A O 1
ATOM 586 N N . GLY A 1 72 ? -21.505 -8.524 17.701 1.00 77.00 72 GLY A N 1
ATOM 587 C CA . GLY A 1 72 ? -20.943 -8.777 19.021 1.00 77.00 72 GLY A CA 1
ATOM 588 C C . GLY A 1 72 ? -21.714 -8.091 20.150 1.00 77.00 72 GLY A C 1
ATOM 589 O O . GLY A 1 72 ? -22.394 -7.079 19.970 1.00 77.00 72 GLY A O 1
ATOM 590 N N . THR A 1 73 ? -21.583 -8.631 21.360 1.00 84.62 73 THR A N 1
ATOM 591 C CA . THR A 1 73 ? -22.207 -8.056 22.556 1.00 84.62 73 THR A CA 1
ATOM 592 C C . THR A 1 73 ? -21.560 -6.720 22.922 1.00 84.62 73 THR A C 1
ATOM 594 O O . THR A 1 73 ? -20.353 -6.647 23.147 1.00 84.62 73 THR A O 1
ATOM 597 N N . VAL A 1 74 ? -22.371 -5.671 23.075 1.00 86.00 74 VAL A N 1
ATOM 598 C CA . VAL A 1 74 ? -21.914 -4.370 23.583 1.00 86.00 74 VAL A CA 1
ATOM 599 C C . VAL A 1 74 ? -21.826 -4.433 25.109 1.00 86.00 74 VAL A C 1
ATOM 601 O O . VAL A 1 74 ? -22.827 -4.293 25.812 1.00 86.00 74 VAL A O 1
ATOM 604 N N . SER A 1 75 ? -20.622 -4.684 25.628 1.00 90.31 75 SER A N 1
ATOM 605 C CA . SER A 1 75 ? -20.335 -4.742 27.067 1.00 90.31 75 SER A CA 1
ATOM 606 C C . SER A 1 75 ? -19.449 -3.577 27.526 1.00 90.31 75 SER A C 1
ATOM 608 O O . SER A 1 75 ? -18.884 -2.844 26.712 1.00 90.31 75 SER A O 1
ATOM 610 N N . LYS A 1 76 ? -19.291 -3.411 28.848 1.00 89.50 76 LYS A N 1
ATOM 611 C CA . LYS A 1 76 ? -18.342 -2.433 29.413 1.00 89.50 76 LYS A CA 1
ATOM 612 C C . LYS A 1 76 ? -16.905 -2.704 28.967 1.00 89.50 76 LYS A C 1
ATOM 614 O O . LYS A 1 76 ? -16.167 -1.754 28.720 1.00 89.50 76 LYS A O 1
ATOM 619 N N . ASP A 1 77 ? -16.531 -3.974 28.848 1.00 86.88 77 ASP A N 1
ATOM 620 C CA . ASP A 1 77 ? -15.187 -4.369 28.430 1.00 86.88 77 ASP A CA 1
ATOM 621 C C . ASP A 1 77 ? -14.958 -4.035 26.953 1.00 86.88 77 ASP A C 1
ATOM 623 O O . ASP A 1 77 ? -13.956 -3.408 26.620 1.00 86.88 77 ASP A O 1
ATOM 627 N N . THR A 1 78 ? -15.947 -4.314 26.097 1.00 85.69 78 THR A N 1
ATOM 628 C CA . THR A 1 78 ? -15.945 -3.935 24.673 1.00 85.69 78 THR A CA 1
ATOM 629 C C . THR A 1 78 ? -15.788 -2.424 24.493 1.00 85.69 78 THR A C 1
ATOM 631 O O . THR A 1 78 ? -14.995 -1.963 23.675 1.00 85.69 78 THR A O 1
ATOM 634 N N . LEU A 1 79 ? -16.515 -1.630 25.290 1.00 87.88 79 LEU A N 1
ATOM 635 C CA . LEU A 1 79 ? -16.425 -0.171 25.239 1.00 87.88 79 LEU A CA 1
ATOM 636 C C . LEU A 1 79 ? -15.049 0.332 25.694 1.00 87.88 79 LEU A C 1
ATOM 638 O O . LEU A 1 79 ? -14.498 1.251 25.093 1.00 87.88 79 LEU A O 1
ATOM 642 N N . LYS A 1 80 ? -14.481 -0.271 26.743 1.00 91.31 80 LYS A N 1
ATOM 643 C CA . LYS A 1 80 ? -13.148 0.078 27.246 1.00 91.31 80 LYS A CA 1
ATOM 644 C C . LYS A 1 80 ? -12.060 -0.233 26.219 1.00 91.31 80 LYS A C 1
ATOM 646 O O . LYS A 1 80 ? -11.145 0.569 26.047 1.00 91.31 80 LYS A O 1
ATOM 651 N N . GLU A 1 81 ? -12.162 -1.371 25.543 1.00 88.19 81 GLU A N 1
ATOM 652 C CA . GLU A 1 81 ? -11.244 -1.755 24.472 1.00 88.19 81 GLU A CA 1
ATOM 653 C C . GLU A 1 81 ? -11.323 -0.779 23.294 1.00 88.19 81 GLU A C 1
ATOM 655 O O . GLU A 1 81 ? -10.295 -0.266 22.851 1.00 88.19 81 GLU A O 1
ATOM 660 N N . PHE A 1 82 ? -12.539 -0.447 22.849 1.00 88.88 82 PHE A N 1
ATOM 661 C CA . PHE A 1 82 ? -12.756 0.525 21.779 1.00 88.88 82 PHE A CA 1
ATOM 662 C C . PHE A 1 82 ? -12.152 1.894 22.115 1.00 88.88 82 PHE A C 1
ATOM 664 O O . PHE A 1 82 ? -11.407 2.448 21.309 1.00 88.88 82 PHE A O 1
ATOM 671 N N . LEU A 1 83 ? -12.429 2.422 23.313 1.00 91.25 83 LEU A N 1
ATOM 672 C CA . LEU A 1 83 ? -11.887 3.710 23.755 1.00 91.25 83 LEU A CA 1
ATOM 673 C C . LEU A 1 83 ? -10.354 3.693 23.816 1.00 91.25 83 LEU A C 1
ATOM 675 O O . LEU A 1 83 ? -9.720 4.644 23.373 1.00 91.25 83 LEU A O 1
ATOM 679 N N . GLY A 1 84 ? -9.750 2.593 24.275 1.00 90.62 84 GLY A N 1
ATOM 680 C CA . GLY A 1 84 ? -8.293 2.452 24.289 1.00 90.62 84 GLY A CA 1
ATOM 681 C C . GLY A 1 84 ? -7.663 2.477 22.890 1.00 90.62 84 GLY A C 1
ATOM 682 O O . GLY A 1 84 ? -6.607 3.081 22.702 1.00 90.62 84 GLY A O 1
ATOM 683 N N . ILE A 1 85 ? -8.307 1.850 21.900 1.00 88.12 85 ILE A N 1
ATOM 684 C CA . ILE A 1 85 ? -7.870 1.908 20.495 1.00 88.12 85 ILE A CA 1
ATOM 685 C C . ILE A 1 85 ? -8.059 3.324 19.936 1.00 88.12 85 ILE A C 1
ATOM 687 O O . ILE A 1 85 ? -7.152 3.859 19.300 1.00 88.12 85 ILE A O 1
ATOM 691 N N . TYR A 1 86 ? -9.208 3.945 20.208 1.00 87.19 86 TYR A N 1
ATOM 692 C CA . TYR A 1 86 ? -9.527 5.299 19.764 1.00 87.19 86 TYR A CA 1
ATOM 693 C C . TYR A 1 86 ? -8.512 6.329 20.277 1.00 87.19 86 TYR A C 1
ATOM 695 O O . TYR A 1 86 ? -7.945 7.075 19.480 1.00 87.19 86 TYR A O 1
ATOM 703 N N . ASP A 1 87 ? -8.218 6.327 21.579 1.00 89.88 87 ASP A N 1
ATOM 704 C CA . ASP A 1 87 ? -7.274 7.269 22.193 1.00 89.88 87 ASP A CA 1
ATOM 705 C C . ASP A 1 87 ? -5.868 7.139 21.591 1.00 89.88 87 ASP A C 1
ATOM 707 O O . ASP A 1 87 ? -5.192 8.137 21.331 1.00 89.88 87 ASP A O 1
ATOM 711 N N . LYS A 1 88 ? -5.444 5.904 21.296 1.00 86.69 88 LYS A N 1
ATOM 712 C CA . LYS A 1 88 ? -4.160 5.627 20.646 1.00 86.69 88 LYS A CA 1
ATOM 713 C C . LYS A 1 88 ? -4.096 6.193 19.227 1.00 86.69 88 LYS A C 1
ATOM 715 O O . LYS A 1 88 ? -3.069 6.754 18.843 1.00 86.69 88 LYS A O 1
ATOM 720 N N . GLU A 1 89 ? -5.172 6.071 18.450 1.00 83.12 89 GLU A N 1
ATOM 721 C CA . GLU A 1 89 ? -5.221 6.657 17.107 1.00 83.12 89 GLU A CA 1
ATOM 722 C C . GLU A 1 89 ? -5.300 8.185 17.139 1.00 83.12 89 GLU A C 1
ATOM 724 O O . GLU A 1 89 ? -4.626 8.850 16.351 1.00 83.12 89 GLU A O 1
ATOM 729 N N . VAL A 1 90 ? -6.023 8.767 18.101 1.00 83.31 90 VAL A N 1
ATOM 730 C CA . VAL A 1 90 ? -6.023 10.221 18.329 1.00 83.31 90 VAL A CA 1
ATOM 731 C C . VAL A 1 90 ? -4.610 10.725 18.637 1.00 83.31 90 VAL A C 1
ATOM 733 O O . VAL A 1 90 ? -4.173 11.727 18.068 1.00 83.31 90 VAL A O 1
ATOM 736 N N . GLU A 1 91 ? -3.853 10.024 19.484 1.00 84.00 91 GLU A N 1
ATOM 737 C CA . GLU A 1 91 ? -2.461 10.379 19.780 1.00 84.00 91 GLU A CA 1
ATOM 738 C C . GLU A 1 91 ? -1.569 10.300 18.526 1.00 84.00 91 GLU A C 1
ATOM 740 O O . GLU A 1 91 ? -0.753 11.194 18.284 1.00 84.00 91 GLU A O 1
ATOM 745 N N . ASN A 1 92 ? -1.741 9.263 17.699 1.00 80.50 92 ASN A N 1
ATOM 746 C CA . ASN A 1 92 ? -1.011 9.112 16.437 1.00 80.50 92 ASN A CA 1
ATOM 747 C C . ASN A 1 92 ? -1.308 10.256 15.459 1.00 80.50 92 ASN A C 1
ATOM 749 O O . ASN A 1 92 ? -0.381 10.818 14.877 1.00 80.50 92 ASN A O 1
ATOM 753 N N . VAL A 1 93 ? -2.577 10.634 15.300 1.00 78.62 93 VAL A N 1
ATOM 754 C CA . VAL A 1 93 ? -2.991 11.735 14.419 1.00 78.62 93 VAL A CA 1
ATOM 755 C C . VAL A 1 93 ? -2.466 13.079 14.927 1.00 78.62 93 VAL A C 1
ATOM 757 O O . VAL A 1 93 ? -1.944 13.875 14.141 1.00 78.62 93 VAL A O 1
ATOM 760 N N . ASN A 1 94 ? -2.519 13.319 16.239 1.00 75.88 94 ASN A N 1
ATOM 761 C CA . ASN A 1 94 ? -2.005 14.549 16.845 1.00 75.88 94 ASN A CA 1
ATOM 762 C C . ASN A 1 94 ? -0.492 14.725 16.633 1.00 75.88 94 ASN A C 1
ATOM 764 O O . ASN A 1 94 ? -0.030 15.848 16.424 1.00 75.88 94 ASN A O 1
ATOM 768 N N . LYS A 1 95 ? 0.285 13.632 16.602 1.00 76.44 95 LYS A N 1
ATOM 769 C CA . LYS A 1 95 ? 1.725 13.678 16.275 1.00 76.44 95 LYS A CA 1
ATOM 770 C C . LYS A 1 95 ? 2.003 14.178 14.857 1.00 76.44 95 LYS A C 1
ATOM 772 O O . LYS A 1 95 ? 3.066 14.742 14.616 1.00 76.44 95 LYS A O 1
ATOM 777 N N . ILE A 1 96 ? 1.066 13.992 13.927 1.00 71.38 96 ILE A N 1
ATOM 778 C CA . ILE A 1 96 ? 1.255 14.321 12.508 1.00 71.38 96 ILE A CA 1
ATOM 779 C C . ILE A 1 96 ? 0.957 15.811 12.228 1.00 71.38 96 ILE A C 1
ATOM 781 O O . ILE A 1 96 ? 1.234 16.286 11.133 1.00 71.38 96 ILE A O 1
ATOM 785 N N . LYS A 1 97 ? 0.445 16.595 13.197 1.00 65.75 97 LYS A N 1
ATOM 786 C CA . LYS A 1 97 ? 0.030 18.011 13.017 1.00 65.75 97 LYS A CA 1
ATOM 787 C C . LYS A 1 97 ? -0.877 18.262 11.792 1.00 65.75 97 LYS A C 1
ATOM 789 O O . LYS A 1 97 ? -1.100 19.407 11.416 1.00 65.75 97 LYS A O 1
ATOM 794 N N .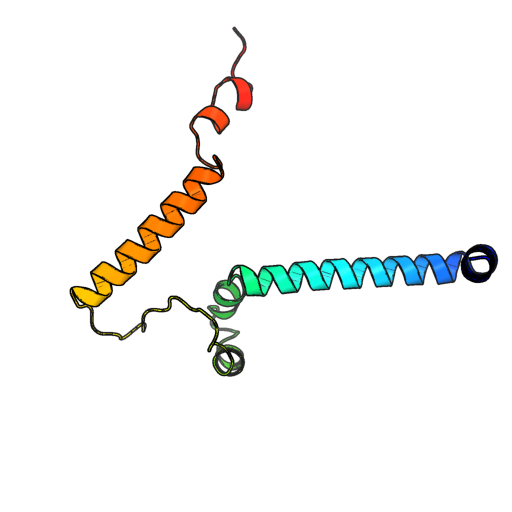 ALA A 1 98 ? -1.469 17.223 11.198 1.00 64.56 98 ALA A N 1
ATOM 795 C CA . ALA A 1 98 ? -2.290 17.343 9.990 1.00 64.56 98 ALA A CA 1
ATOM 796 C C . ALA A 1 98 ? -3.539 18.222 10.195 1.00 64.56 98 ALA A C 1
ATOM 798 O O . ALA A 1 98 ? -4.087 18.743 9.230 1.00 64.56 98 ALA A O 1
ATOM 799 N N . PHE A 1 99 ? -3.957 18.405 11.452 1.00 64.62 99 PHE A N 1
ATOM 800 C CA . PHE A 1 99 ? -5.115 19.205 11.855 1.00 64.62 99 PHE A CA 1
ATOM 801 C C . PHE A 1 99 ? -4.759 20.329 12.841 1.00 64.62 99 PHE A C 1
ATOM 803 O O . PHE A 1 99 ? -5.635 20.841 13.533 1.00 64.62 99 PHE A O 1
ATOM 810 N N . SER A 1 100 ? -3.479 20.700 12.977 1.00 68.94 100 SER A N 1
ATOM 811 C CA . SER A 1 100 ? -3.122 21.837 13.836 1.00 68.94 100 SER A CA 1
ATOM 812 C C . SER A 1 100 ? -3.677 23.139 13.257 1.00 68.94 100 SER A C 1
ATOM 814 O O . SER A 1 100 ? -3.620 23.325 12.048 1.00 68.94 100 SER A O 1
ATOM 816 N N . ASN A 1 101 ? -4.126 24.076 14.097 1.00 64.69 101 ASN A N 1
ATOM 817 C CA . ASN A 1 101 ? -4.582 25.399 13.637 1.00 64.69 101 ASN A CA 1
ATOM 818 C C . ASN A 1 101 ? -3.544 26.136 12.766 1.00 64.69 101 ASN A C 1
ATOM 820 O O . ASN A 1 101 ? -3.917 26.992 11.975 1.00 64.69 101 ASN A O 1
ATOM 824 N N . ASP A 1 102 ? -2.263 25.762 12.861 1.00 69.00 102 ASP A N 1
ATOM 825 C CA . ASP A 1 102 ? -1.184 26.275 12.016 1.00 69.00 102 ASP A CA 1
ATOM 826 C C . ASP A 1 102 ? -1.449 26.058 10.510 1.00 69.00 102 ASP A C 1
ATOM 828 O O . ASP A 1 102 ? -1.194 26.973 9.729 1.00 69.00 102 ASP A O 1
ATOM 832 N N . VAL A 1 103 ? -2.014 24.910 10.087 1.00 66.94 103 VAL A N 1
ATOM 833 C CA . VAL A 1 103 ? -2.328 24.644 8.659 1.00 66.94 103 VAL A CA 1
ATOM 834 C C . VAL A 1 103 ? -3.524 25.445 8.141 1.00 66.94 103 VAL A C 1
ATOM 836 O O . VAL A 1 103 ? -3.694 25.580 6.934 1.00 66.94 103 VAL A O 1
ATOM 839 N N . LEU A 1 104 ? -4.336 2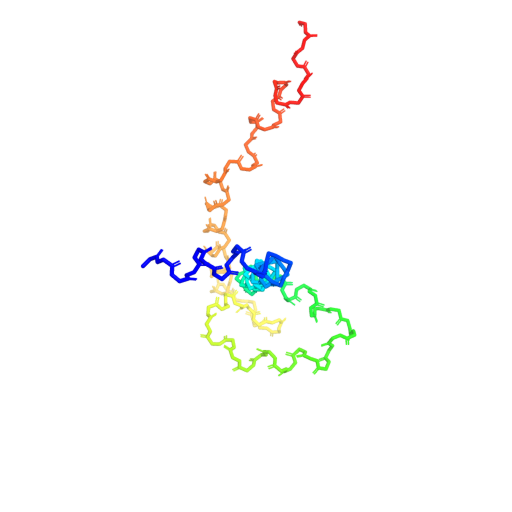5.997 9.044 1.00 71.88 104 LEU A N 1
ATOM 840 C CA . LEU A 1 104 ? -5.423 26.927 8.732 1.00 71.88 104 LEU A CA 1
ATOM 841 C C . LEU A 1 104 ? -5.069 28.367 9.127 1.00 71.88 104 LEU A C 1
ATOM 843 O O . LEU A 1 104 ? -5.953 29.215 9.204 1.00 71.88 104 LEU A O 1
ATOM 847 N N . SER A 1 105 ? -3.798 28.653 9.417 1.00 77.88 105 SER A N 1
ATOM 848 C CA . SER A 1 105 ? -3.385 30.012 9.750 1.00 77.88 105 SER A CA 1
ATOM 849 C C . SER A 1 105 ? -3.506 30.923 8.531 1.00 77.88 105 SER A C 1
ATOM 851 O O . SER A 1 105 ? -3.308 30.488 7.396 1.00 77.88 105 SER A O 1
ATOM 853 N N . ASP A 1 106 ? -3.750 32.214 8.761 1.00 81.75 106 ASP A N 1
ATOM 854 C CA . ASP A 1 106 ? -3.838 33.216 7.691 1.00 81.75 106 ASP A CA 1
ATOM 855 C C . ASP A 1 106 ? -2.593 33.222 6.790 1.00 81.75 106 ASP A C 1
ATOM 857 O O . ASP A 1 106 ? -2.672 33.525 5.602 1.00 81.75 106 ASP A O 1
ATOM 861 N N . LYS A 1 107 ? -1.435 32.841 7.339 1.00 80.44 107 LYS A N 1
ATOM 862 C CA . LYS A 1 107 ? -0.188 32.679 6.591 1.00 80.44 107 LYS A CA 1
ATOM 863 C C . LYS A 1 107 ? -0.246 31.502 5.613 1.00 80.44 107 LYS A C 1
ATOM 865 O O . LYS A 1 107 ? 0.096 31.680 4.448 1.00 80.44 107 LYS A O 1
ATOM 870 N N . GLU A 1 108 ? -0.668 30.325 6.068 1.00 78.06 108 GLU A N 1
ATOM 871 C CA . GLU A 1 108 ? -0.750 29.118 5.228 1.00 78.06 108 GLU A CA 1
ATOM 872 C C . GLU A 1 108 ? -1.941 29.173 4.251 1.00 78.06 108 GLU A C 1
ATOM 874 O O . GLU A 1 108 ? -1.868 28.636 3.149 1.00 78.06 108 GLU A O 1
ATOM 879 N N . LEU A 1 109 ? -3.010 29.895 4.607 1.00 77.00 109 LEU A N 1
ATOM 880 C CA . LEU A 1 109 ? -4.165 30.157 3.740 1.00 77.00 109 LEU A CA 1
ATOM 881 C C . LEU A 1 109 ? -3.942 31.315 2.751 1.00 77.00 109 LEU A C 1
ATOM 883 O O . LEU A 1 109 ? -4.828 31.616 1.952 1.00 77.00 109 LEU A O 1
ATOM 887 N N . GLY A 1 110 ? -2.785 31.986 2.799 1.00 74.75 110 GLY A N 1
ATOM 888 C CA . GLY A 1 110 ? -2.489 33.142 1.947 1.00 74.75 110 GLY A CA 1
ATOM 889 C C . GLY A 1 110 ? -3.398 34.353 2.198 1.00 74.75 110 GLY A C 1
ATOM 890 O O . GLY A 1 110 ? -3.489 35.238 1.352 1.00 74.75 110 GLY A O 1
ATOM 891 N N . LEU A 1 111 ? -4.073 34.388 3.350 1.00 80.50 111 LEU A N 1
ATOM 892 C CA . LEU A 1 111 ? -4.935 35.480 3.812 1.00 80.50 111 LEU A CA 1
ATOM 893 C C . LEU A 1 111 ? -4.143 36.571 4.546 1.00 80.50 111 LEU A C 1
ATOM 895 O O . LEU A 1 111 ? -4.666 37.650 4.815 1.00 80.50 111 LEU A O 1
ATOM 899 N N . SER A 1 112 ? -2.866 36.320 4.841 1.00 70.69 112 SER A N 1
ATOM 900 C CA . SER A 1 112 ? -1.950 37.326 5.365 1.00 70.69 112 SER A CA 1
ATOM 901 C C . SER A 1 112 ? -1.548 38.289 4.247 1.00 70.69 112 SER A C 1
ATOM 903 O O . SER A 1 112 ? -0.569 38.042 3.551 1.00 70.69 112 SER A O 1
ATOM 905 N N . ASN A 1 113 ? -2.342 39.349 4.047 1.00 64.31 113 ASN A N 1
ATOM 906 C CA . ASN A 1 113 ? -1.904 40.646 3.511 1.00 64.31 113 ASN A CA 1
ATOM 907 C C . ASN A 1 113 ? -2.950 41.749 3.775 1.00 6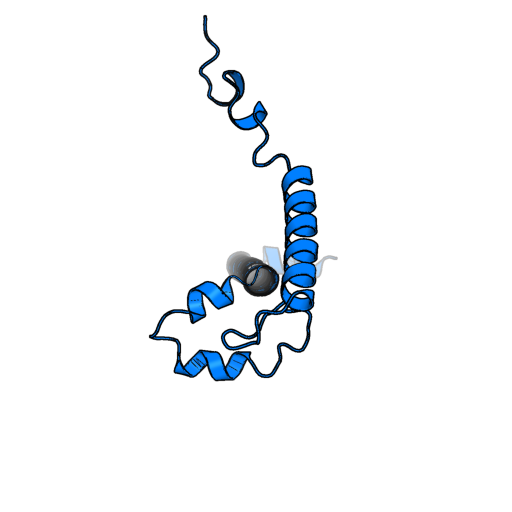4.31 113 ASN A C 1
ATOM 909 O O . ASN A 1 113 ? -3.775 42.064 2.914 1.00 64.31 113 ASN A O 1
ATOM 913 N N . ASN A 1 114 ? -2.900 42.325 4.979 1.00 51.16 114 ASN A N 1
ATOM 914 C CA . ASN A 1 114 ? -2.577 43.741 5.234 1.00 51.16 114 ASN A CA 1
ATOM 915 C C . ASN A 1 114 ? -2.479 43.988 6.743 1.00 51.16 114 ASN A C 1
ATOM 917 O O . ASN A 1 114 ? -3.494 43.763 7.437 1.00 51.16 114 ASN A O 1
#

pLDDT: mean 78.06, std 12.73, range [45.94, 97.94]